Protein AF-A0A352W9G6-F1 (afdb_monomer)

Secondary structure (DSSP, 8-state):
-TTT---TTTGGGSPPPHHHHTTSS-GGGS----SS--HHHHHHHHHTT---PPPP---GGGSHHHHHHHHHHT-

Radius of gyration: 19.97 Å; Cα contacts (8 Å, |Δi|>4): 49; chains: 1; bounding box: 48×35×36 Å

Foldseek 3Di:
DPQADDDQAQNVVDPHGPCCVVVVDPNVNGHRDDDDDCVVVVVVCVVVVHDDDDDDPDDLCVVPVSVVVVVVVVD

Sequence (75 aa):
LKGLILRPLSAHRLPPTIPEEQGWIAREKLLGIVGRGRNTQIELAQHWGLTYPGPGGGCLLTMQDYSRRLSELLK

Structure (mmCIF, N/CA/C/O backbone):
data_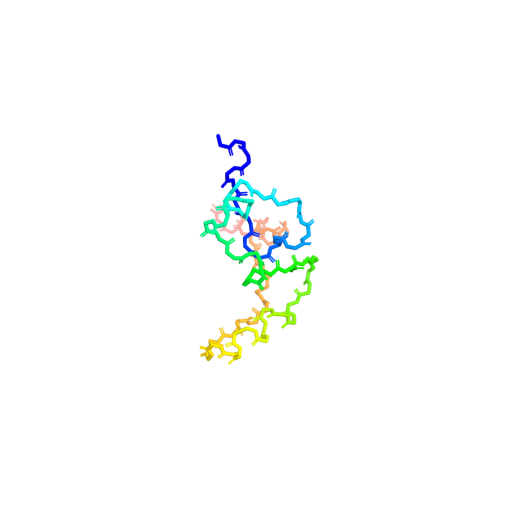AF-A0A352W9G6-F1
#
_entry.id   AF-A0A352W9G6-F1
#
loop_
_atom_site.group_PDB
_atom_site.id
_atom_site.type_symbol
_atom_site.label_atom_id
_atom_site.label_alt_id
_atom_site.label_comp_id
_atom_site.label_asym_id
_atom_site.label_entity_id
_atom_site.label_seq_id
_atom_site.pdbx_PDB_ins_code
_atom_site.Cartn_x
_atom_site.Cartn_y
_atom_site.Cartn_z
_atom_site.occupancy
_atom_site.B_iso_or_equiv
_atom_site.auth_seq_id
_atom_site.auth_comp_id
_atom_site.auth_asym_id
_atom_site.auth_atom_id
_atom_site.pdbx_PDB_model_num
ATOM 1 N N . LEU A 1 1 ? -8.745 13.287 14.112 1.00 66.06 1 LEU A N 1
ATOM 2 C CA . LEU A 1 1 ? -8.724 12.207 13.090 1.00 66.06 1 LEU A CA 1
ATOM 3 C C . LEU A 1 1 ? -8.291 10.827 13.620 1.00 66.06 1 LEU A C 1
ATOM 5 O O . LEU A 1 1 ? -8.327 9.869 12.856 1.00 66.06 1 LEU A O 1
ATOM 9 N N . LYS A 1 2 ? -7.879 10.677 14.892 1.00 80.94 2 LYS A N 1
ATOM 10 C CA . LYS A 1 2 ? -7.447 9.376 15.439 1.00 80.94 2 LYS A CA 1
ATOM 11 C C . LYS A 1 2 ? -8.585 8.347 15.331 1.00 80.94 2 LYS A C 1
ATOM 13 O O . LYS A 1 2 ? -9.698 8.646 15.738 1.00 80.94 2 LYS A O 1
ATOM 18 N N . GLY A 1 3 ? -8.309 7.182 14.743 1.00 86.06 3 GLY A N 1
ATOM 19 C CA . GLY A 1 3 ? -9.282 6.091 14.574 1.00 86.06 3 GLY A CA 1
ATOM 20 C C . GLY A 1 3 ? -10.245 6.216 13.384 1.00 86.06 3 GLY A C 1
ATOM 21 O O . GLY A 1 3 ? -10.944 5.253 13.099 1.00 86.06 3 GLY A O 1
ATOM 22 N N . LEU A 1 4 ? -10.261 7.346 12.662 1.00 92.62 4 LEU A N 1
ATOM 23 C CA . LEU A 1 4 ? -11.151 7.565 11.506 1.00 92.62 4 LEU A CA 1
ATOM 24 C C . LEU A 1 4 ? -10.475 7.326 10.144 1.00 92.62 4 LEU A C 1
ATOM 26 O O . LEU A 1 4 ? -11.149 7.293 9.120 1.00 92.62 4 LEU A O 1
ATOM 30 N N . ILE A 1 5 ? -9.146 7.185 10.107 1.00 94.19 5 ILE A N 1
ATOM 31 C CA . ILE A 1 5 ? -8.403 6.967 8.858 1.00 94.19 5 ILE A CA 1
ATOM 32 C C . ILE A 1 5 ? -8.453 5.485 8.487 1.00 94.19 5 ILE A C 1
ATOM 34 O O . ILE A 1 5 ? -7.684 4.685 9.026 1.00 94.19 5 ILE A O 1
ATOM 38 N N . LEU A 1 6 ? -9.309 5.144 7.526 1.00 94.44 6 LEU A N 1
ATOM 39 C CA . LEU A 1 6 ? -9.348 3.821 6.913 1.00 94.44 6 LEU A CA 1
ATOM 40 C C . LEU A 1 6 ? -8.258 3.676 5.840 1.00 94.44 6 LEU A C 1
ATOM 42 O O . LEU A 1 6 ? -8.003 4.596 5.063 1.00 94.44 6 LEU A O 1
ATOM 46 N N . ARG A 1 7 ? -7.644 2.491 5.757 1.00 95.25 7 ARG A N 1
ATOM 47 C CA . ARG A 1 7 ? -6.718 2.108 4.677 1.00 95.25 7 ARG A CA 1
ATOM 48 C C . ARG A 1 7 ? -7.279 0.902 3.915 1.00 95.25 7 ARG A C 1
ATOM 50 O O . ARG A 1 7 ? -6.887 -0.221 4.222 1.00 95.25 7 ARG A O 1
ATOM 57 N N . PRO A 1 8 ? -8.169 1.107 2.926 1.00 95.00 8 PRO A N 1
ATOM 58 C CA . PRO A 1 8 ? -8.951 0.032 2.306 1.00 95.00 8 PRO A CA 1
ATOM 59 C C . PRO A 1 8 ? -8.117 -1.113 1.720 1.00 95.00 8 PRO A C 1
ATOM 61 O O . PRO A 1 8 ? -8.515 -2.270 1.796 1.00 95.00 8 PRO A O 1
ATOM 64 N N . LEU A 1 9 ? -6.940 -0.800 1.168 1.00 95.38 9 LEU A N 1
ATOM 65 C CA . LEU A 1 9 ? -6.075 -1.796 0.533 1.00 95.38 9 LEU A CA 1
ATOM 66 C C . LEU A 1 9 ? -5.336 -2.698 1.533 1.00 95.38 9 LEU A C 1
ATOM 68 O O . LEU A 1 9 ? -4.942 -3.800 1.168 1.00 95.38 9 LEU A O 1
ATOM 72 N N . SER A 1 10 ? -5.150 -2.250 2.776 1.00 95.88 10 SER A N 1
ATOM 73 C CA . SER A 1 10 ? -4.366 -2.953 3.806 1.00 95.88 10 SER A CA 1
ATOM 74 C C . SER A 1 10 ? -5.163 -3.196 5.091 1.00 95.88 10 SER A C 1
ATOM 76 O O . SER A 1 10 ? -4.577 -3.503 6.128 1.00 95.88 10 SER A O 1
ATOM 78 N N . ALA A 1 11 ? -6.487 -3.044 5.049 1.00 96.31 11 ALA A N 1
ATOM 79 C CA . ALA A 1 11 ? -7.358 -3.045 6.219 1.00 96.31 11 ALA A CA 1
ATOM 80 C C . ALA A 1 11 ? -7.242 -4.336 7.040 1.00 96.31 11 ALA A C 1
ATOM 82 O O . ALA A 1 11 ? -7.130 -4.277 8.263 1.00 96.31 11 ALA A O 1
ATOM 83 N N . HIS A 1 12 ? -7.152 -5.503 6.390 1.00 95.69 12 HIS A N 1
ATOM 84 C CA . HIS A 1 12 ? -7.011 -6.792 7.093 1.00 95.69 12 HIS A CA 1
ATOM 85 C C . HIS A 1 12 ? -5.662 -6.981 7.799 1.00 95.69 12 HIS A C 1
ATOM 87 O O . HIS A 1 12 ? -5.491 -7.940 8.547 1.00 95.69 12 HIS A O 1
ATOM 93 N N . ARG A 1 13 ? -4.693 -6.087 7.574 1.00 95.69 13 ARG A N 1
ATOM 94 C CA . ARG A 1 13 ? -3.369 -6.109 8.21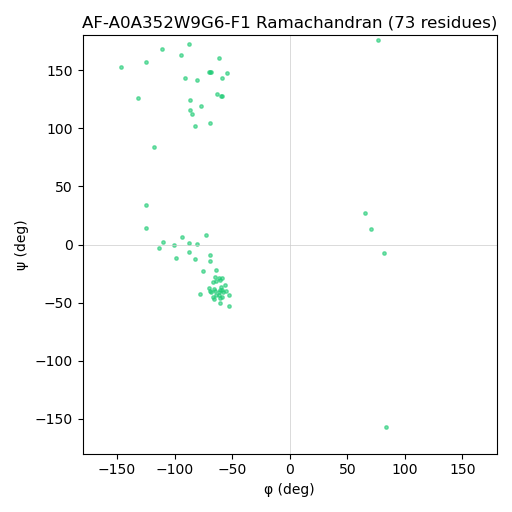9 1.00 95.69 13 ARG A CA 1
ATOM 95 C C . ARG A 1 13 ? -3.247 -5.114 9.370 1.00 95.69 13 ARG A C 1
ATOM 97 O O . ARG A 1 13 ? -2.186 -5.021 9.978 1.00 95.69 13 ARG A O 1
ATOM 104 N N . LEU A 1 14 ? -4.308 -4.364 9.650 1.00 94.31 14 LEU A N 1
ATOM 105 C CA . LEU A 1 14 ? -4.338 -3.315 10.659 1.00 94.31 14 LEU A CA 1
ATOM 106 C C . LEU A 1 14 ? -5.486 -3.566 11.646 1.00 94.31 14 LEU A C 1
ATOM 108 O O . LEU A 1 14 ? -6.458 -4.244 11.293 1.00 94.31 14 LEU A O 1
ATOM 112 N N . PRO A 1 15 ? -5.407 -3.013 12.869 1.00 94.69 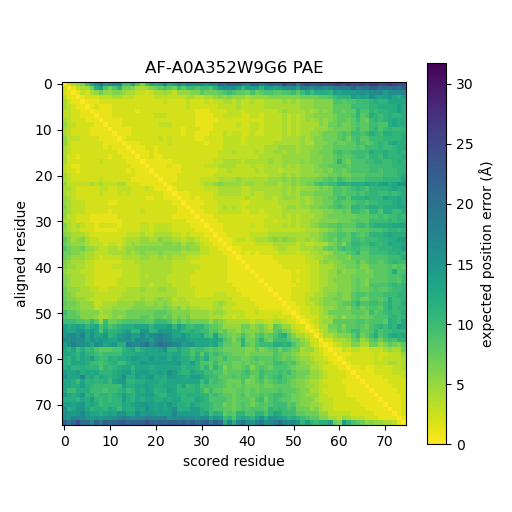15 PRO A N 1
ATOM 113 C CA . PRO A 1 15 ? -6.548 -2.982 13.775 1.00 94.69 15 PRO A CA 1
ATOM 114 C C . PRO A 1 15 ? -7.769 -2.326 13.108 1.00 94.69 15 PRO A C 1
ATOM 116 O O . PRO A 1 15 ? -7.586 -1.439 12.265 1.00 94.69 15 PRO A O 1
ATOM 119 N N . PRO A 1 16 ? -8.993 -2.757 13.453 1.00 94.81 16 PRO A N 1
ATOM 120 C CA . PRO A 1 16 ? -10.205 -2.127 12.950 1.00 94.81 16 PRO A CA 1
ATOM 121 C C . PRO A 1 16 ? -10.257 -0.649 13.333 1.00 94.81 16 PRO A C 1
ATOM 123 O O . PRO A 1 16 ? -9.778 -0.223 14.385 1.00 94.81 16 PRO A O 1
ATOM 126 N N . THR A 1 17 ? -10.788 0.145 12.414 1.00 95.50 17 THR A N 1
ATOM 127 C CA . THR A 1 17 ? -11.027 1.574 12.601 1.00 95.50 17 THR A CA 1
ATOM 128 C C . THR A 1 17 ? -12.456 1.819 13.080 1.00 95.50 17 THR A C 1
ATOM 130 O O . THR A 1 17 ? -13.325 0.964 12.921 1.00 95.50 17 THR A O 1
ATOM 133 N N . ILE A 1 18 ? -12.731 3.011 13.618 1.00 96.38 18 ILE A N 1
ATOM 134 C CA . ILE A 1 18 ? -14.069 3.388 14.108 1.00 96.38 18 ILE A CA 1
ATOM 135 C C . ILE A 1 18 ? -15.154 3.155 13.032 1.00 96.38 18 ILE A C 1
ATOM 137 O O . ILE A 1 18 ? -16.182 2.573 13.366 1.00 96.38 18 ILE A O 1
ATOM 141 N N . PRO A 1 19 ? -14.959 3.513 11.742 1.00 95.25 19 PRO A N 1
ATOM 142 C CA . PRO A 1 19 ? -15.945 3.219 10.697 1.00 95.25 19 PRO A CA 1
ATOM 143 C C . PRO A 1 19 ? -16.227 1.725 10.477 1.00 95.25 19 PRO A C 1
ATOM 145 O O . PRO A 1 19 ? -17.326 1.372 10.057 1.00 95.25 19 PRO A O 1
ATOM 148 N N . GLU A 1 20 ? -15.251 0.852 10.734 1.00 95.88 20 GLU A N 1
ATOM 149 C CA . GLU A 1 20 ? -15.421 -0.602 10.623 1.00 95.88 20 GLU A CA 1
ATOM 150 C C . GLU A 1 20 ? -16.165 -1.157 11.844 1.00 95.88 20 GLU A C 1
ATOM 152 O O . GLU A 1 20 ? -17.083 -1.955 11.692 1.00 95.88 20 GLU A O 1
ATOM 157 N N . GLU A 1 21 ? -15.817 -0.693 13.048 1.00 95.75 21 GLU A N 1
ATOM 158 C CA . GLU A 1 21 ? -16.471 -1.101 14.302 1.00 95.75 21 GLU A CA 1
ATOM 159 C C . GLU A 1 21 ? -17.932 -0.643 14.373 1.00 95.75 21 GLU A C 1
ATOM 161 O O . GLU A 1 21 ? -18.793 -1.376 14.852 1.00 95.75 21 GLU A O 1
ATOM 166 N N . GLN A 1 22 ? -18.223 0.560 13.873 1.00 96.06 22 GLN A N 1
ATOM 167 C CA . GLN A 1 22 ? -19.577 1.119 13.820 1.00 96.06 22 GLN A CA 1
ATOM 168 C C . GLN A 1 22 ? -20.399 0.591 12.631 1.00 96.06 22 GLN A C 1
ATOM 170 O O . GLN A 1 22 ? -21.543 1.005 12.442 1.00 96.06 22 GLN A O 1
ATOM 175 N N . GLY A 1 23 ? -19.827 -0.290 11.800 1.00 94.88 23 GLY A N 1
ATOM 176 C CA . GLY A 1 23 ? -20.519 -0.898 10.663 1.00 94.88 23 GLY A CA 1
ATOM 177 C C . GLY A 1 23 ? -20.811 0.054 9.499 1.00 94.88 23 GLY A C 1
ATOM 178 O O . GLY A 1 23 ? -21.573 -0.298 8.602 1.00 94.88 23 GLY A O 1
ATOM 179 N N . TRP A 1 24 ? -20.207 1.247 9.466 1.00 95.12 24 TRP A N 1
ATOM 180 C CA . TRP A 1 24 ? -20.322 2.164 8.321 1.00 95.12 24 TRP A CA 1
ATOM 181 C C . TRP A 1 24 ? -19.674 1.569 7.071 1.00 95.12 24 TRP A C 1
ATOM 183 O O . TRP A 1 24 ? -20.054 1.892 5.945 1.00 95.12 24 TRP A O 1
ATOM 193 N N . ILE A 1 25 ? -18.669 0.716 7.278 1.00 95.31 25 ILE A N 1
ATOM 194 C CA . ILE A 1 25 ? -17.916 0.044 6.228 1.00 95.31 25 ILE A CA 1
ATOM 195 C C . ILE A 1 25 ? -17.816 -1.442 6.567 1.00 95.31 25 ILE A C 1
ATOM 197 O O . ILE A 1 25 ? -17.332 -1.826 7.628 1.00 95.31 25 ILE A O 1
ATOM 201 N N . ALA A 1 26 ? -18.232 -2.273 5.617 1.00 96.62 26 ALA A N 1
ATOM 202 C CA . ALA A 1 26 ? -18.090 -3.722 5.652 1.00 96.62 26 ALA A CA 1
ATOM 203 C C . ALA A 1 26 ? -16.612 -4.129 5.498 1.00 96.62 26 ALA A C 1
ATOM 205 O O . ALA A 1 26 ? -16.058 -4.066 4.393 1.00 96.62 26 ALA A O 1
ATOM 206 N N . ARG A 1 27 ? -15.958 -4.538 6.594 1.00 95.31 27 ARG A N 1
ATOM 207 C CA . ARG A 1 27 ? -14.527 -4.908 6.621 1.00 95.31 27 ARG A CA 1
ATOM 208 C C . ARG A 1 27 ? -14.207 -6.085 5.697 1.00 95.31 27 ARG A C 1
ATOM 210 O O . ARG A 1 27 ? -13.116 -6.150 5.134 1.00 95.31 27 ARG A O 1
ATOM 217 N N . GLU A 1 28 ? -15.153 -6.989 5.495 1.00 95.75 28 GLU A N 1
ATOM 218 C CA .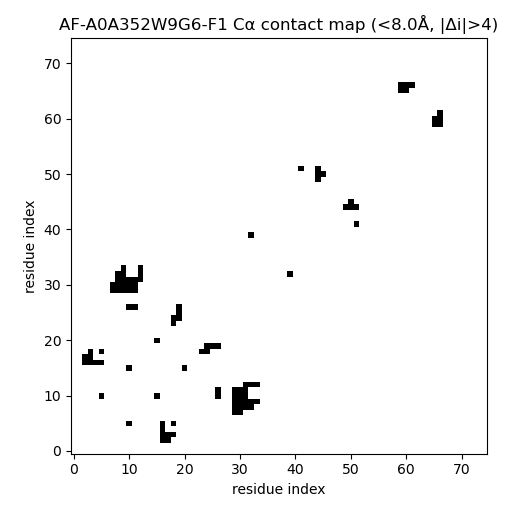 GLU A 1 28 ? -15.064 -8.145 4.602 1.00 95.75 28 GLU A CA 1
ATOM 219 C C . GLU A 1 28 ? -14.914 -7.769 3.121 1.00 95.75 28 GLU A C 1
ATOM 221 O O . GLU A 1 28 ? -14.380 -8.557 2.346 1.00 95.75 28 GLU A O 1
ATOM 226 N N . LYS A 1 29 ? -15.324 -6.554 2.728 1.00 94.81 29 LYS A N 1
ATOM 227 C CA . LYS A 1 29 ? -15.163 -6.040 1.355 1.00 94.81 29 LYS A CA 1
ATOM 228 C C . LYS A 1 29 ? -13.814 -5.355 1.120 1.00 94.81 29 LYS A C 1
ATOM 230 O O . LYS A 1 29 ? -13.522 -4.945 -0.002 1.00 94.81 29 LYS A O 1
ATOM 235 N N . LEU A 1 30 ? -13.018 -5.173 2.172 1.00 95.69 30 LEU A N 1
ATOM 236 C CA . LEU A 1 30 ? -11.705 -4.537 2.103 1.00 95.69 30 LEU A CA 1
ATOM 237 C C . LEU A 1 30 ? -10.612 -5.563 1.788 1.00 95.69 30 LEU A C 1
ATOM 239 O O . LEU A 1 30 ? -10.852 -6.768 1.768 1.00 95.69 30 LEU A O 1
ATOM 243 N N . LEU A 1 31 ? -9.394 -5.080 1.541 1.00 96.44 31 LEU A N 1
ATOM 244 C CA . LEU A 1 31 ? -8.262 -5.923 1.164 1.00 96.44 31 LEU A CA 1
ATOM 245 C C . LEU A 1 31 ? -7.197 -5.997 2.268 1.00 96.44 31 LEU A C 1
ATOM 247 O O . LEU A 1 31 ? -7.184 -5.239 3.241 1.00 96.44 31 LEU A O 1
ATOM 251 N N . GLY A 1 32 ? -6.267 -6.934 2.084 1.00 95.88 32 GLY A N 1
ATOM 252 C CA . GLY A 1 32 ? -5.131 -7.190 2.972 1.00 95.88 32 GLY A CA 1
ATOM 253 C C . GLY A 1 32 ? -3.776 -7.135 2.266 1.00 95.88 32 GLY A C 1
ATOM 254 O O . GLY A 1 32 ? -2.885 -7.914 2.626 1.00 95.88 32 GLY A O 1
ATOM 255 N N . ILE A 1 33 ? -3.632 -6.265 1.257 1.00 95.75 33 ILE A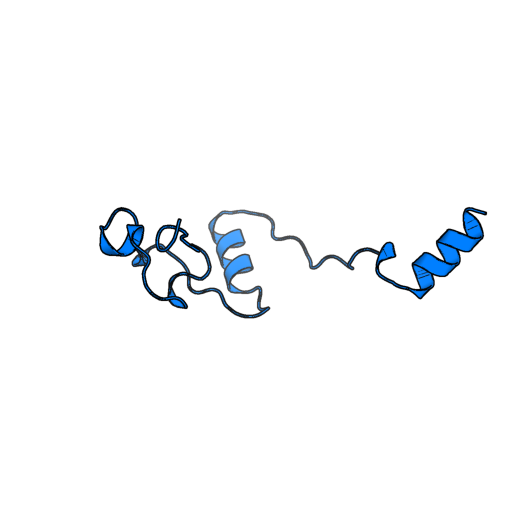 N 1
ATOM 256 C CA . ILE A 1 33 ? -2.415 -6.111 0.449 1.00 95.75 33 ILE A CA 1
ATOM 257 C C . ILE A 1 33 ? -1.263 -5.638 1.341 1.00 95.75 33 ILE A C 1
ATOM 259 O O . ILE A 1 33 ? -1.379 -4.655 2.080 1.00 95.75 33 ILE A O 1
ATOM 263 N N . VAL A 1 34 ? -0.136 -6.345 1.241 1.00 93.88 34 VAL A N 1
ATOM 264 C CA . VAL A 1 34 ? 1.109 -6.070 1.961 1.00 93.88 34 VAL A CA 1
ATOM 265 C C . VAL A 1 34 ? 2.316 -6.450 1.100 1.00 93.88 34 VAL A C 1
ATOM 267 O O . VAL A 1 34 ? 2.238 -7.337 0.251 1.00 93.88 34 VAL A O 1
ATOM 270 N N . GLY A 1 35 ? 3.450 -5.791 1.333 1.00 92.69 35 GLY A N 1
ATOM 271 C CA . GLY A 1 35 ? 4.700 -6.059 0.627 1.00 92.69 35 GLY A CA 1
ATOM 272 C C . GLY A 1 35 ? 4.802 -5.344 -0.722 1.00 92.69 35 GLY A C 1
ATOM 273 O O . GLY A 1 35 ? 4.182 -4.309 -0.943 1.00 92.69 35 GLY A O 1
ATOM 274 N N . ARG A 1 36 ? 5.648 -5.884 -1.610 1.00 89.62 36 ARG A N 1
ATOM 275 C CA . ARG A 1 36 ? 5.989 -5.298 -2.926 1.00 89.62 36 ARG A CA 1
ATOM 276 C C . ARG A 1 36 ? 5.431 -6.095 -4.115 1.00 89.62 36 ARG A C 1
ATOM 278 O O . ARG A 1 36 ? 5.728 -5.780 -5.265 1.00 89.62 36 ARG A O 1
ATOM 285 N N . GLY A 1 37 ? 4.682 -7.164 -3.839 1.00 90.44 37 GLY A N 1
ATOM 286 C CA . GLY A 1 37 ? 4.061 -8.000 -4.864 1.00 90.44 37 GLY A CA 1
ATOM 287 C C . GLY A 1 37 ? 2.924 -7.266 -5.574 1.00 90.44 37 GLY A C 1
ATOM 288 O O . GLY A 1 37 ? 2.250 -6.430 -4.977 1.00 90.44 37 GLY A O 1
ATOM 289 N N . ARG A 1 38 ? 2.713 -7.586 -6.854 1.00 91.75 38 ARG A N 1
ATOM 290 C CA . ARG A 1 38 ? 1.691 -6.947 -7.704 1.00 91.75 38 ARG A CA 1
ATOM 291 C C . ARG A 1 38 ? 0.568 -7.894 -8.129 1.00 91.75 38 ARG A C 1
ATOM 293 O O . ARG A 1 38 ? -0.386 -7.435 -8.737 1.00 91.75 38 ARG A O 1
ATOM 300 N N . ASN A 1 39 ? 0.643 -9.176 -7.761 1.00 93.50 39 ASN A N 1
ATOM 301 C CA . ASN A 1 39 ? -0.294 -10.221 -8.193 1.00 93.50 39 ASN A CA 1
ATOM 302 C C . ASN A 1 39 ? -1.754 -9.832 -7.924 1.00 93.50 39 ASN A C 1
ATOM 304 O O . ASN A 1 39 ? -2.531 -9.742 -8.862 1.00 93.50 39 ASN A O 1
ATOM 308 N N . THR A 1 40 ? -2.089 -9.450 -6.686 1.00 94.12 40 THR A N 1
ATOM 309 C CA . THR A 1 40 ? -3.450 -9.011 -6.330 1.00 94.12 40 THR A CA 1
ATOM 310 C C . THR A 1 40 ? -3.904 -7.786 -7.126 1.00 94.12 40 THR A C 1
ATOM 312 O O . THR A 1 40 ? -5.065 -7.685 -7.498 1.00 94.12 40 THR A O 1
ATOM 315 N N . GLN A 1 41 ? -3.007 -6.838 -7.413 1.00 92.56 41 GLN A N 1
ATOM 316 C CA . GLN A 1 41 ? -3.366 -5.654 -8.199 1.00 92.56 41 GLN A CA 1
ATOM 317 C C . GLN A 1 41 ? -3.631 -6.016 -9.667 1.00 92.56 41 GLN A C 1
ATOM 319 O O . GLN A 1 41 ? -4.535 -5.455 -10.278 1.00 92.56 41 GLN A O 1
ATOM 324 N N . ILE A 1 42 ? -2.859 -6.959 -10.217 1.00 94.31 42 ILE A N 1
ATOM 325 C CA . ILE A 1 42 ? -3.026 -7.477 -11.579 1.00 94.31 42 ILE A CA 1
ATOM 326 C C . ILE A 1 42 ? -4.342 -8.256 -11.691 1.00 94.31 42 ILE A C 1
ATOM 328 O O . ILE A 1 42 ? -5.101 -8.019 -12.626 1.00 94.31 42 ILE A O 1
ATOM 332 N N . GLU A 1 43 ? -4.647 -9.125 -10.726 1.00 95.31 43 GLU A N 1
ATOM 333 C CA . GLU A 1 43 ? -5.913 -9.873 -10.658 1.00 95.31 43 GLU A CA 1
ATOM 334 C C . GLU A 1 43 ? -7.125 -8.933 -10.595 1.00 95.31 43 GLU A C 1
ATOM 336 O O . GLU A 1 43 ? -8.090 -9.103 -11.337 1.00 95.31 43 GLU A O 1
ATOM 341 N N . LEU A 1 44 ? -7.064 -7.892 -9.758 1.00 94.62 44 LEU A N 1
ATOM 342 C CA . LEU A 1 44 ? -8.125 -6.885 -9.662 1.00 94.62 44 LEU A CA 1
ATOM 343 C C . LEU A 1 44 ? -8.279 -6.076 -10.953 1.00 94.62 44 LEU A C 1
ATOM 345 O O . LEU A 1 44 ? -9.399 -5.804 -11.382 1.00 94.62 44 LEU A O 1
ATOM 349 N N . ALA A 1 45 ? -7.165 -5.711 -11.593 1.00 95.25 45 ALA A N 1
ATOM 350 C CA . ALA A 1 45 ? -7.204 -5.031 -12.880 1.00 95.25 45 ALA A CA 1
ATOM 351 C C . ALA A 1 45 ? -7.884 -5.905 -13.943 1.00 95.25 45 ALA A C 1
ATOM 353 O O . ALA A 1 45 ? -8.760 -5.417 -14.651 1.00 95.25 45 ALA A O 1
ATOM 354 N N . GLN A 1 46 ? -7.568 -7.203 -13.997 1.00 96.12 46 GLN A N 1
ATOM 355 C CA . GLN A 1 46 ? -8.245 -8.153 -14.885 1.00 96.12 46 GLN A CA 1
ATOM 356 C C . GLN A 1 46 ? -9.743 -8.257 -14.578 1.00 96.12 46 GLN A C 1
ATOM 358 O O . GLN A 1 46 ? -10.556 -8.184 -15.497 1.00 96.12 46 GLN A O 1
ATOM 363 N N . HIS A 1 47 ? -10.112 -8.370 -13.299 1.00 96.00 47 HIS A N 1
ATOM 364 C CA . HIS A 1 47 ? -11.508 -8.462 -12.870 1.00 96.00 47 HIS A CA 1
ATOM 365 C C . HIS A 1 47 ? -12.347 -7.251 -13.308 1.00 96.00 47 HIS A C 1
ATOM 367 O O . HIS A 1 47 ? -13.489 -7.414 -13.731 1.00 96.00 47 HIS A O 1
ATOM 373 N N . TRP A 1 48 ? -11.778 -6.045 -13.250 1.00 96.38 48 TRP A N 1
ATOM 374 C CA . TRP A 1 48 ? -12.455 -4.809 -13.659 1.00 96.38 48 TRP A CA 1
ATOM 375 C C . TRP A 1 48 ? -12.203 -4.397 -15.115 1.00 96.38 48 TRP A C 1
ATOM 377 O O . TRP A 1 48 ? -12.629 -3.316 -15.518 1.00 96.38 48 TRP A O 1
ATOM 387 N N . GLY A 1 49 ? -11.519 -5.223 -15.913 1.00 96.62 49 GLY A N 1
ATOM 388 C CA . GLY A 1 49 ? -11.210 -4.905 -17.311 1.00 96.62 49 GLY A CA 1
ATOM 389 C C . GLY A 1 49 ? -10.268 -3.705 -17.485 1.00 96.62 49 GLY A C 1
ATOM 390 O O . GLY A 1 49 ? -10.325 -3.013 -18.499 1.00 96.62 49 GLY A O 1
ATOM 391 N N . LEU A 1 50 ? -9.413 -3.435 -16.497 1.00 95.69 50 LEU A N 1
ATOM 392 C CA . LEU A 1 50 ? -8.433 -2.352 -16.507 1.00 95.69 50 LEU A CA 1
ATOM 393 C C . LEU A 1 50 ? -7.090 -2.823 -17.079 1.00 95.69 50 LEU A C 1
ATOM 395 O O . LEU A 1 50 ? -6.619 -3.927 -16.803 1.00 95.69 50 LEU A O 1
ATOM 399 N N . THR A 1 51 ? -6.414 -1.949 -17.822 1.00 93.62 51 THR A N 1
ATOM 400 C CA . THR A 1 51 ? -5.038 -2.195 -18.270 1.00 93.62 51 THR A CA 1
ATOM 401 C C . THR A 1 51 ? -4.059 -1.957 -17.120 1.00 93.62 51 THR A C 1
ATOM 403 O O . THR A 1 51 ? -3.950 -0.842 -16.613 1.00 93.62 51 THR A O 1
ATOM 406 N N . TYR A 1 52 ? -3.314 -2.992 -16.720 1.00 91.81 52 TYR A N 1
ATOM 407 C CA . TYR A 1 52 ? -2.271 -2.865 -15.701 1.00 91.81 52 TYR A CA 1
ATOM 408 C C . TYR A 1 52 ? -0.939 -2.446 -16.349 1.00 91.81 52 TYR A C 1
ATOM 410 O O . TYR A 1 52 ? -0.394 -3.215 -17.148 1.00 91.81 52 TYR A O 1
ATOM 418 N N . PRO A 1 53 ? -0.392 -1.254 -16.046 1.00 87.62 53 PRO A N 1
ATOM 419 C CA . PRO A 1 53 ? 0.845 -0.798 -16.666 1.00 87.62 53 PRO A CA 1
ATOM 420 C C . PRO A 1 53 ? 2.047 -1.626 -16.194 1.00 87.62 53 PRO A C 1
ATOM 422 O O . PRO A 1 53 ? 2.121 -2.084 -15.051 1.00 87.62 53 PRO A O 1
ATOM 425 N N . GLY A 1 54 ? 3.031 -1.788 -17.081 1.00 84.56 54 GLY A N 1
ATOM 426 C CA . GLY A 1 5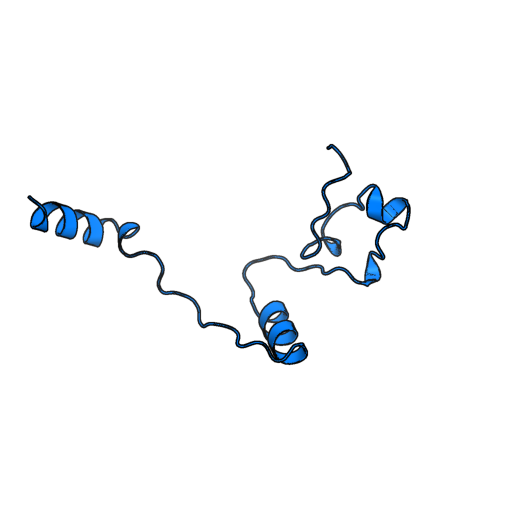4 ? 4.324 -2.361 -16.719 1.00 84.56 54 GLY A CA 1
ATOM 427 C C . GLY A 1 54 ? 5.049 -1.515 -15.660 1.00 84.56 54 GLY A C 1
ATOM 428 O O . GLY A 1 54 ? 4.735 -0.335 -15.480 1.00 84.56 54 GLY A O 1
ATOM 429 N N . PRO A 1 55 ? 6.027 -2.092 -14.938 1.00 82.19 55 PRO A N 1
ATOM 430 C CA . PRO A 1 55 ? 6.836 -1.315 -14.008 1.00 82.19 55 PRO A CA 1
ATOM 431 C C . PRO A 1 55 ? 7.560 -0.198 -14.771 1.00 82.19 55 PRO A C 1
ATOM 433 O O . PRO A 1 55 ? 8.224 -0.455 -15.773 1.00 82.19 55 PRO A O 1
ATOM 436 N N . GLY A 1 56 ? 7.432 1.041 -14.298 1.00 81.56 56 GLY A N 1
ATOM 437 C CA . GLY A 1 56 ? 8.193 2.158 -14.849 1.00 81.56 56 GLY A CA 1
ATOM 438 C C . GLY A 1 56 ? 9.686 2.021 -14.538 1.00 81.56 56 GLY A C 1
ATOM 439 O O . GLY A 1 56 ? 10.059 1.514 -13.481 1.00 81.56 56 GLY A O 1
ATOM 440 N N . GLY A 1 57 ? 10.543 2.523 -15.430 1.00 80.38 57 GLY A N 1
ATOM 441 C CA . GLY A 1 57 ? 12.007 2.528 -15.266 1.00 80.38 57 GLY A CA 1
ATOM 442 C C . GLY A 1 57 ? 12.550 3.533 -14.236 1.00 80.38 57 GLY A C 1
ATOM 443 O O . GLY A 1 57 ? 13.759 3.720 -14.150 1.00 80.38 57 GLY A O 1
ATOM 444 N N . GLY A 1 58 ? 11.677 4.184 -13.460 1.00 83.38 58 GLY A N 1
ATOM 445 C CA . GLY A 1 58 ? 12.039 5.262 -12.538 1.00 83.38 58 GLY A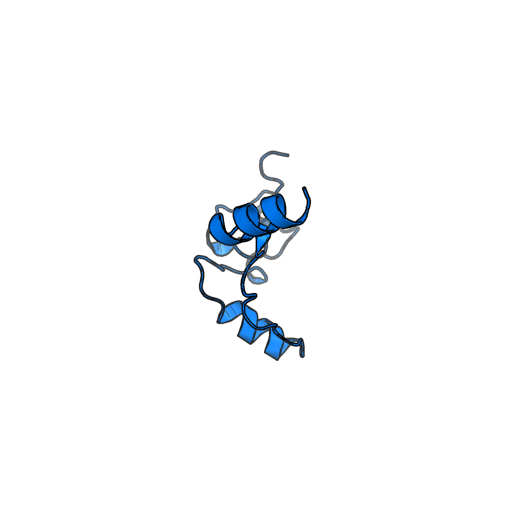 CA 1
ATOM 446 C C . GLY A 1 58 ? 12.300 6.600 -13.240 1.00 83.38 58 GLY A C 1
ATOM 447 O O . GLY A 1 58 ? 12.241 6.714 -14.462 1.00 83.38 58 GLY A O 1
ATOM 448 N N . CYS A 1 59 ? 12.559 7.644 -12.452 1.00 89.25 59 CYS A N 1
ATOM 449 C CA . CYS A 1 59 ? 12.910 8.963 -12.976 1.00 89.25 59 CYS A CA 1
ATOM 450 C C . CYS A 1 59 ? 14.421 9.034 -13.225 1.00 89.25 59 CYS A C 1
ATOM 452 O O . CYS A 1 59 ? 15.197 8.851 -12.287 1.00 89.25 59 CYS A O 1
ATOM 454 N N . LEU A 1 60 ? 14.856 9.360 -14.447 1.00 90.12 60 LEU A N 1
ATOM 455 C CA . LEU A 1 60 ? 16.288 9.484 -14.765 1.00 90.12 60 LEU A CA 1
ATOM 456 C C . LEU A 1 60 ? 16.991 10.534 -13.894 1.00 90.12 60 LEU A C 1
ATOM 458 O O . LEU A 1 60 ? 18.153 10.364 -13.553 1.00 90.12 60 LEU A O 1
ATOM 462 N N . LEU A 1 61 ? 16.272 11.566 -13.442 1.00 90.44 61 LEU A N 1
ATOM 463 C CA . LEU A 1 61 ? 16.820 12.594 -12.549 1.00 90.44 61 LEU A CA 1
ATOM 464 C C . LEU A 1 61 ? 17.131 12.081 -11.133 1.00 90.44 61 LEU A C 1
ATOM 466 O O . LEU A 1 61 ? 17.838 12.741 -10.373 1.00 90.44 61 LEU A O 1
ATOM 470 N N . THR A 1 62 ? 16.620 10.904 -10.764 1.00 89.94 62 THR A N 1
ATOM 471 C CA . THR A 1 62 ? 17.023 10.229 -9.519 1.00 89.94 62 THR A CA 1
ATOM 472 C C . THR A 1 62 ? 18.321 9.440 -9.674 1.00 89.94 62 THR A C 1
ATOM 474 O O . THR A 1 62 ? 18.922 9.054 -8.674 1.00 89.94 62 THR A O 1
ATOM 477 N N . MET A 1 63 ? 18.795 9.230 -10.906 1.00 92.00 63 MET A N 1
ATOM 478 C CA . MET A 1 63 ? 20.085 8.602 -11.169 1.00 92.00 63 MET A CA 1
ATOM 479 C C . MET A 1 63 ? 21.179 9.666 -11.100 1.00 92.00 63 MET A C 1
ATOM 481 O O . MET A 1 63 ? 21.254 10.556 -11.947 1.00 92.00 63 MET A O 1
ATOM 485 N N . GLN A 1 64 ? 22.046 9.563 -10.092 1.00 92.69 64 GLN A N 1
ATOM 486 C CA . GLN A 1 64 ? 23.068 10.573 -9.810 1.00 92.69 64 GLN A CA 1
ATOM 487 C C . GLN A 1 64 ? 23.972 10.861 -11.021 1.00 92.69 64 GLN A C 1
ATOM 489 O O . GLN A 1 64 ? 24.281 12.022 -11.297 1.00 92.69 64 GLN A O 1
ATOM 494 N N . ASP A 1 65 ? 24.353 9.823 -11.768 1.00 94.44 65 ASP A N 1
ATOM 495 C CA . ASP A 1 65 ? 25.208 9.959 -12.950 1.00 94.44 65 ASP A CA 1
ATOM 496 C C . ASP A 1 65 ? 24.508 10.685 -14.102 1.00 94.44 65 ASP A C 1
ATOM 498 O O . ASP A 1 65 ? 25.115 11.530 -14.761 1.00 94.44 65 ASP A O 1
ATOM 502 N N . TYR A 1 66 ? 23.224 10.392 -14.331 1.00 94.38 66 TYR A N 1
ATOM 503 C CA . TYR A 1 66 ? 22.439 11.064 -15.364 1.00 94.38 66 TYR A CA 1
ATOM 504 C C . TYR A 1 66 ? 22.256 12.545 -15.027 1.00 94.38 66 TYR A C 1
ATOM 506 O O . TYR A 1 66 ? 22.514 13.403 -15.869 1.00 94.38 66 TYR A O 1
ATOM 514 N N . SER A 1 67 ? 21.892 12.852 -13.779 1.00 94.81 67 SER A N 1
ATOM 515 C CA . SER A 1 67 ? 21.708 14.232 -13.320 1.00 94.81 67 SER A CA 1
ATOM 516 C C . SER A 1 67 ? 22.987 15.053 -13.428 1.00 94.81 67 SER A C 1
ATOM 518 O O . SER A 1 67 ? 22.928 16.197 -13.869 1.00 94.81 67 SER A O 1
ATOM 520 N N . ARG A 1 68 ? 24.154 14.467 -13.116 1.00 94.75 68 ARG A N 1
ATOM 521 C CA . ARG A 1 68 ? 25.449 15.144 -13.287 1.00 94.75 68 ARG A CA 1
ATOM 522 C C . ARG A 1 68 ? 25.701 15.529 -14.745 1.00 94.75 68 ARG A C 1
ATOM 524 O O . ARG A 1 68 ? 25.998 16.688 -15.015 1.00 94.75 68 ARG A O 1
ATOM 531 N N . ARG A 1 69 ? 25.533 14.580 -15.672 1.00 95.31 69 ARG A N 1
ATOM 532 C CA . ARG A 1 69 ? 25.713 14.821 -17.115 1.00 95.31 69 ARG A CA 1
ATOM 533 C C . ARG A 1 69 ? 24.729 15.862 -17.644 1.00 95.31 69 ARG A C 1
ATOM 535 O O . ARG A 1 69 ? 25.105 16.724 -18.428 1.00 95.31 69 ARG A O 1
ATOM 542 N N . LEU A 1 70 ? 23.477 15.805 -17.191 1.00 95.81 70 LEU A N 1
ATOM 543 C CA . LEU A 1 70 ? 22.462 16.783 -17.569 1.00 95.81 70 LEU A CA 1
ATOM 544 C C . LEU A 1 70 ? 22.818 18.191 -17.066 1.00 95.81 70 LEU A C 1
ATOM 546 O O . LEU A 1 70 ? 22.691 19.151 -17.818 1.00 95.81 70 LEU A O 1
ATOM 550 N N . SER A 1 71 ? 23.290 18.325 -15.823 1.00 94.75 71 SER A N 1
ATOM 551 C CA . SER A 1 71 ? 23.742 19.614 -15.285 1.00 94.75 71 SER A CA 1
ATOM 552 C C . SER A 1 71 ? 24.960 20.176 -16.017 1.00 94.75 71 S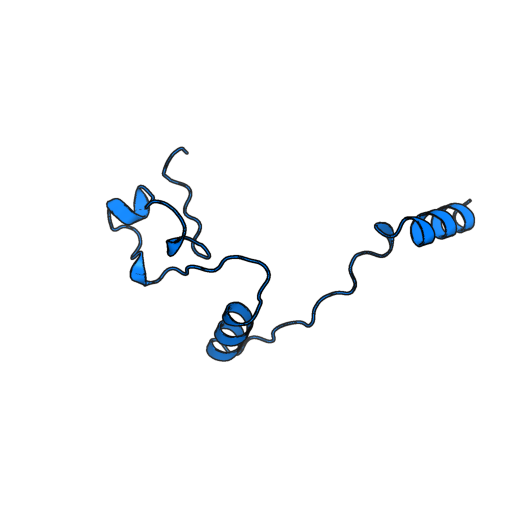ER A C 1
ATOM 554 O O . SER A 1 71 ? 25.094 21.391 -16.090 1.00 94.75 71 SER A O 1
ATOM 556 N N . GLU A 1 72 ? 25.851 19.330 -16.538 1.00 95.25 72 GLU A N 1
ATOM 557 C CA . GLU A 1 72 ? 26.963 19.773 -17.388 1.00 95.25 72 GLU A CA 1
ATOM 558 C C . GLU A 1 72 ? 26.480 20.275 -18.751 1.00 95.25 72 GLU A C 1
ATOM 560 O O . GLU A 1 72 ? 26.976 21.293 -19.216 1.00 95.25 72 GLU A O 1
ATOM 565 N N . LEU A 1 73 ? 25.494 19.608 -19.360 1.00 96.44 73 LEU A N 1
ATOM 566 C CA . LEU A 1 73 ? 24.924 20.005 -20.653 1.00 96.44 73 LEU A CA 1
ATOM 567 C C . LEU A 1 73 ? 24.165 21.341 -20.599 1.00 96.44 73 LEU A C 1
ATOM 569 O O . LEU A 1 73 ? 24.106 22.050 -21.597 1.00 96.44 73 LEU A O 1
ATOM 573 N N . LEU A 1 74 ? 23.532 21.646 -19.463 1.00 95.12 74 LEU A N 1
ATOM 574 C CA . LEU A 1 74 ? 22.707 22.846 -19.270 1.00 95.12 74 LEU A CA 1
ATOM 575 C C . LEU A 1 74 ? 23.499 24.083 -18.803 1.00 95.12 74 LEU A C 1
ATOM 577 O O . LEU A 1 74 ? 22.884 25.117 -18.540 1.00 95.12 74 LEU A O 1
ATOM 581 N N . LYS A 1 75 ? 24.822 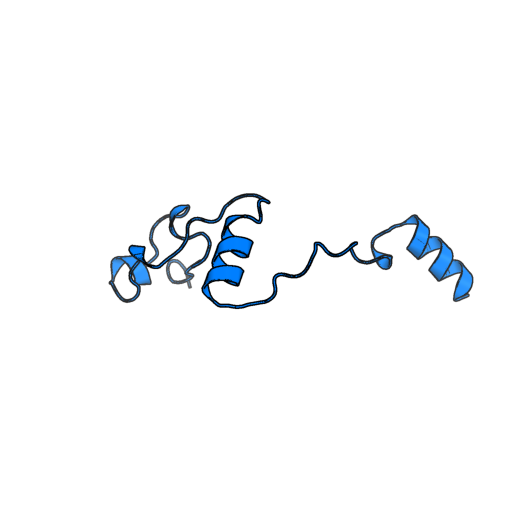23.972 -18.650 1.00 81.62 75 LYS A N 1
ATOM 582 C CA . LYS A 1 75 ? 25.718 25.114 -18.413 1.00 81.62 75 LYS A CA 1
ATOM 583 C C . LYS A 1 75 ? 26.092 25.784 -19.727 1.00 81.62 75 LYS A C 1
ATOM 585 O O . LYS A 1 75 ? 26.206 27.027 -19.698 1.00 81.62 75 LYS A O 1
#

Mean predicted aligned error: 6.16 Å

Solvent-accessible surface area (backbone atoms only — not comparable to full-atom values): 4854 Å² total; per-residue (Å²): 114,87,54,65,74,78,50,58,57,33,39,75,75,48,81,86,33,52,49,43,75,71,60,78,39,68,66,87,80,45,33,60,62,72,88,88,78,54,64,70,60,48,53,50,24,57,76,70,73,44,87,73,80,76,88,76,94,70,62,62,76,75,36,67,70,53,38,52,53,50,58,61,72,75,104

pLDDT: mean 92.73, std 5.17, range [66.06, 96.62]